Protein AF-A0A6S7IND4-F1 (afdb_monomer_lite)

Organism: Paramuricea clavata (NCBI:txid317549)

pLDDT: mean 90.08, std 10.98, range [49.56, 98.38]

Radius of gyration: 23.94 Å; chains: 1; bounding box: 44×48×57 Å

Secondary structure (DSSP, 8-state):
--TTT--HHHHHHHHHHHHHHHHHHHHHHHH-TT-------PPPP--------HHHHHHHHHHHHHHHHHHHT---------S--HHHHHHTT--HHHHHHHHHHHHHHHHHSSPPP-EEEEE-TTSTT--EEEEE----

Foldseek 3Di:
DDVVPAHPVVVVVVVVVVVVVVVVVVVVCVVDVDPPPPPDPDDDDDDDDDDDDPVNVVVVVVVVVVCVVVVVPDDDDDDDDDPDAPVVCVVVVHDRVVVVVVVVQVVCCVVPVDGDWDWDWDFPVVDDVTHTDTDTDDDD

InterPro domains:
  IPR000542 Acyltransferase ChoActase/COT/CPT [PTHR22589] (2-136)
  IPR023213 Chloramphenicol acetyltransferase-like domain superfamily [G3DSA:3.30.559.10] (33-137)
  IPR039551 Choline/Carnitine o-acyltransferase, domain 1 and 2 [PF00755] (14-135)

Structure (mmCIF, N/CA/C/O backbone):
data_AF-A0A6S7IND4-F1
#
_entry.id   AF-A0A6S7IND4-F1
#
loop_
_atom_site.group_PDB
_atom_site.id
_atom_site.type_symbol
_atom_site.label_atom_id
_atom_site.label_alt_id
_atom_site.label_comp_id
_atom_site.label_asym_id
_atom_site.label_entity_id
_atom_site.label_seq_id
_atom_site.pdbx_PDB_ins_code
_atom_site.Cartn_x
_atom_site.Cartn_y
_atom_site.Cartn_z
_atom_site.occupancy
_atom_site.B_iso_or_equiv
_atom_site.auth_seq_id
_atom_site.auth_comp_id
_atom_site.auth_asym_id
_atom_site.auth_atom_id
_atom_site.pdbx_PDB_model_num
ATOM 1 N N . MET A 1 1 ? 4.964 1.309 -8.132 1.00 68.31 1 MET A N 1
ATOM 2 C CA . MET A 1 1 ? 5.615 2.025 -7.012 1.00 68.31 1 MET A CA 1
ATOM 3 C C . MET A 1 1 ? 6.770 1.175 -6.524 1.00 68.31 1 MET A C 1
ATOM 5 O O . MET A 1 1 ? 6.574 -0.022 -6.374 1.00 68.31 1 MET A O 1
ATOM 9 N N . GLN A 1 2 ? 7.930 1.770 -6.256 1.00 78.81 2 GLN A N 1
ATOM 10 C CA . GLN A 1 2 ? 8.998 1.102 -5.511 1.00 78.81 2 GLN A CA 1
ATOM 11 C C . GLN A 1 2 ? 8.949 1.579 -4.053 1.00 78.81 2 GLN A C 1
ATOM 13 O O . GLN A 1 2 ? 9.169 2.757 -3.790 1.00 78.81 2 GLN A O 1
ATOM 18 N N . HIS A 1 3 ? 8.653 0.677 -3.112 1.00 85.50 3 HIS A N 1
ATOM 19 C CA . HIS A 1 3 ? 8.510 0.994 -1.678 1.00 85.50 3 HIS A CA 1
ATOM 20 C C . HIS A 1 3 ? 9.838 1.438 -1.017 1.00 85.50 3 HIS A C 1
ATOM 22 O O . HIS A 1 3 ? 9.870 1.948 0.104 1.00 85.50 3 HIS A O 1
ATOM 28 N N . LEU A 1 4 ? 10.968 1.259 -1.711 1.00 85.81 4 LEU A N 1
ATOM 29 C CA . LEU A 1 4 ? 12.290 1.623 -1.205 1.00 85.81 4 LEU A CA 1
ATOM 30 C C . LEU A 1 4 ? 12.406 3.128 -0.922 1.00 85.81 4 LEU A C 1
ATOM 32 O O . LEU A 1 4 ? 12.949 3.506 0.113 1.00 85.81 4 LEU A O 1
ATOM 36 N N . ALA A 1 5 ? 11.872 3.961 -1.820 1.00 88.69 5 ALA A N 1
ATOM 37 C CA . ALA A 1 5 ? 12.111 5.401 -1.818 1.00 88.69 5 ALA A CA 1
ATOM 38 C C . ALA A 1 5 ? 11.230 6.181 -0.827 1.00 88.69 5 ALA A C 1
ATOM 40 O O . ALA A 1 5 ? 11.673 7.185 -0.278 1.00 88.69 5 ALA A O 1
ATOM 41 N N . PHE A 1 6 ? 9.983 5.757 -0.612 1.00 91.31 6 PHE A N 1
ATOM 42 C CA . PHE A 1 6 ? 9.031 6.438 0.268 1.00 91.31 6 PHE A CA 1
ATOM 43 C C . PHE A 1 6 ? 7.861 5.524 0.640 1.00 91.31 6 PHE A C 1
ATOM 45 O O . PHE A 1 6 ? 7.532 4.589 -0.091 1.00 91.31 6 PHE A O 1
ATOM 52 N N . ASP A 1 7 ? 7.201 5.842 1.753 1.00 92.81 7 ASP A N 1
ATOM 53 C CA . ASP A 1 7 ? 6.065 5.074 2.262 1.00 92.81 7 ASP A CA 1
ATOM 54 C C . ASP A 1 7 ? 4.737 5.522 1.617 1.00 92.81 7 ASP A C 1
ATOM 56 O O . ASP A 1 7 ? 4.627 6.605 1.023 1.00 92.81 7 ASP A O 1
ATOM 60 N N . ALA A 1 8 ? 3.696 4.694 1.751 1.00 92.06 8 ALA A N 1
ATOM 61 C CA . ALA A 1 8 ? 2.422 4.827 1.032 1.00 92.06 8 ALA A CA 1
ATOM 62 C C . ALA A 1 8 ? 1.753 6.210 1.148 1.00 92.06 8 ALA A C 1
ATOM 64 O O . ALA A 1 8 ? 1.105 6.673 0.209 1.00 92.06 8 ALA A O 1
ATOM 65 N N . ILE A 1 9 ? 1.946 6.914 2.265 1.00 93.50 9 ILE A N 1
ATOM 66 C CA . ILE A 1 9 ? 1.361 8.239 2.502 1.00 93.50 9 ILE A CA 1
ATOM 67 C C . ILE A 1 9 ? 1.782 9.284 1.454 1.00 93.50 9 ILE A C 1
ATOM 69 O O . ILE A 1 9 ? 0.972 10.132 1.072 1.00 93.50 9 ILE A O 1
ATOM 73 N N . ILE A 1 10 ? 3.017 9.213 0.942 1.00 93.31 10 ILE A N 1
ATOM 74 C CA . ILE A 1 10 ? 3.497 10.120 -0.109 1.00 93.31 10 ILE A CA 1
ATOM 75 C C . ILE A 1 10 ? 2.783 9.820 -1.425 1.00 93.31 10 ILE A C 1
ATOM 77 O O . ILE A 1 10 ? 2.302 10.737 -2.085 1.00 93.31 10 ILE A O 1
ATOM 81 N N . GLN A 1 11 ? 2.630 8.543 -1.779 1.00 92.88 11 GLN A N 1
ATOM 82 C CA . GLN A 1 11 ? 1.898 8.153 -2.984 1.00 92.88 11 GLN A CA 1
ATOM 83 C C . GLN A 1 11 ? 0.441 8.572 -2.924 1.00 92.88 11 GLN A C 1
ATOM 85 O O . GLN A 1 11 ? -0.057 9.155 -3.882 1.00 92.88 11 GLN A O 1
ATOM 90 N N . ILE A 1 12 ? -0.224 8.293 -1.804 1.00 94.38 12 ILE A N 1
ATOM 91 C CA . ILE A 1 12 ? -1.621 8.653 -1.592 1.00 94.38 12 ILE A CA 1
ATOM 92 C C . ILE A 1 12 ? -1.782 10.163 -1.784 1.00 94.38 12 ILE A C 1
ATOM 94 O O . ILE A 1 12 ? -2.597 10.592 -2.596 1.00 94.38 12 ILE A O 1
ATOM 98 N N . THR A 1 13 ? -0.943 10.969 -1.130 1.00 94.81 13 THR A N 1
ATOM 99 C CA . THR A 1 13 ? -0.990 12.435 -1.244 1.00 94.81 13 THR A CA 1
ATOM 100 C C . THR A 1 13 ? -0.786 12.907 -2.687 1.00 94.81 13 THR A C 1
ATOM 102 O O . THR A 1 13 ? -1.555 13.734 -3.179 1.00 94.81 13 THR A O 1
ATOM 105 N N . THR A 1 14 ? 0.204 12.356 -3.395 1.00 95.19 14 THR A N 1
ATOM 106 C CA . THR A 1 14 ? 0.480 12.695 -4.800 1.00 95.19 14 THR A CA 1
ATOM 107 C C . THR A 1 14 ? -0.690 12.335 -5.713 1.00 95.19 14 THR A C 1
ATOM 109 O O . THR A 1 14 ? -1.098 13.151 -6.539 1.00 95.19 14 THR A O 1
ATOM 112 N N . VAL A 1 15 ? -1.270 11.146 -5.543 1.00 96.12 15 VAL A N 1
ATOM 113 C CA . VAL A 1 15 ? -2.422 10.688 -6.330 1.00 96.12 15 VAL A CA 1
ATOM 114 C C . VAL A 1 15 ? -3.647 11.557 -6.052 1.00 96.12 15 VAL A C 1
ATOM 116 O O . VAL A 1 15 ? -4.295 12.002 -6.995 1.00 96.12 15 VAL A O 1
ATOM 119 N N . PHE A 1 16 ? -3.939 11.875 -4.788 1.00 96.56 16 PHE A N 1
ATOM 120 C CA . PHE A 1 16 ? -5.048 12.768 -4.438 1.00 96.56 16 PHE A CA 1
ATOM 121 C C . PHE A 1 16 ? -4.881 14.160 -5.047 1.00 96.56 16 PHE A C 1
ATOM 123 O O . PHE A 1 16 ? -5.842 14.703 -5.594 1.00 96.56 16 PHE A O 1
ATOM 130 N N . LYS A 1 17 ? -3.665 14.718 -5.016 1.00 96.00 17 LYS A N 1
ATOM 131 C CA . LYS A 1 17 ? -3.367 16.008 -5.648 1.00 96.00 17 LYS A CA 1
ATOM 132 C C . LYS A 1 17 ? -3.543 15.950 -7.167 1.00 96.00 17 LYS A C 1
ATOM 134 O O . LYS A 1 17 ? -4.177 16.833 -7.734 1.00 96.00 17 LYS A O 1
ATOM 139 N N . ALA A 1 18 ? -3.045 14.900 -7.820 1.00 96.50 18 ALA A N 1
ATOM 140 C CA . ALA A 1 18 ? -3.217 14.709 -9.258 1.00 96.50 18 ALA A CA 1
ATOM 141 C C . ALA A 1 18 ? -4.701 14.595 -9.645 1.00 96.50 18 ALA A C 1
ATOM 143 O O . ALA A 1 18 ? -5.149 15.276 -10.564 1.00 96.50 18 ALA A O 1
ATOM 144 N N . ILE A 1 19 ? -5.485 13.803 -8.906 1.00 96.31 19 ILE A N 1
ATOM 145 C CA . ILE A 1 19 ? -6.933 13.672 -9.123 1.00 96.31 19 ILE A CA 1
ATOM 146 C C . ILE A 1 19 ? -7.641 15.015 -8.910 1.00 96.31 19 ILE A C 1
ATOM 148 O O . ILE A 1 19 ? -8.521 15.365 -9.694 1.00 96.31 19 ILE A O 1
ATOM 152 N N . GLY A 1 20 ? -7.264 15.775 -7.878 1.00 95.19 20 GLY A N 1
ATOM 153 C CA . GLY A 1 20 ? -7.789 17.119 -7.630 1.00 95.19 20 GLY A CA 1
ATOM 154 C C . GLY A 1 20 ? -7.547 18.058 -8.811 1.00 95.19 20 GLY A C 1
ATOM 155 O O . GLY A 1 20 ? -8.497 18.638 -9.331 1.00 95.19 20 GLY A O 1
ATOM 156 N N . ASN A 1 21 ? -6.307 18.114 -9.302 1.00 93.75 21 ASN A N 1
ATOM 157 C CA . ASN A 1 21 ? -5.934 18.928 -10.460 1.00 93.75 21 ASN A CA 1
ATOM 158 C C . ASN A 1 21 ? -6.708 18.525 -11.722 1.00 93.75 21 ASN A C 1
ATOM 160 O O . ASN A 1 21 ? -7.156 19.385 -12.476 1.00 93.75 21 ASN A O 1
ATOM 164 N N . VAL A 1 22 ? -6.886 17.220 -11.950 1.00 93.50 22 VAL A N 1
ATOM 165 C CA . VAL A 1 22 ? -7.666 16.703 -13.082 1.00 93.50 22 VAL A CA 1
ATOM 166 C C . VAL A 1 22 ? -9.126 17.141 -12.965 1.00 93.50 22 VAL A C 1
ATOM 168 O O . VAL A 1 22 ? -9.678 17.669 -13.925 1.00 93.50 22 VAL A O 1
ATOM 171 N N . LYS A 1 23 ? -9.750 16.986 -11.791 1.00 92.31 23 LYS A N 1
ATOM 172 C CA . LYS A 1 23 ? -11.137 17.422 -11.562 1.00 92.31 23 LYS A CA 1
ATOM 173 C C . LYS A 1 23 ? -11.314 18.921 -11.785 1.00 92.31 23 LYS A C 1
ATOM 175 O O . LYS A 1 23 ? -12.269 19.325 -12.440 1.00 92.31 23 LYS A O 1
ATOM 180 N N . GLU A 1 24 ? -10.394 19.730 -11.274 1.00 90.62 24 GLU A N 1
ATOM 181 C CA . GLU A 1 24 ? -10.423 21.182 -11.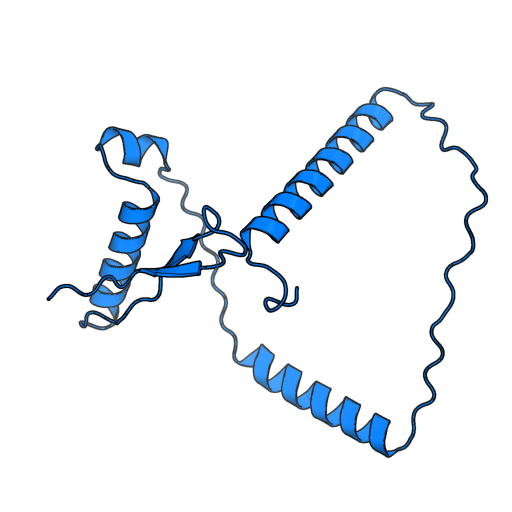442 1.00 90.62 24 GLU A CA 1
ATOM 182 C C . GLU A 1 24 ? -10.263 21.580 -12.917 1.00 90.62 24 GLU A C 1
ATOM 184 O O . GLU A 1 24 ? -11.039 22.385 -13.431 1.00 90.62 24 GLU A O 1
ATOM 189 N N . TYR A 1 25 ? -9.307 20.965 -13.622 1.00 86.69 25 TYR A N 1
ATOM 190 C CA . TYR A 1 25 ? -9.096 21.177 -15.052 1.00 86.69 25 TYR A CA 1
ATOM 191 C C . TYR A 1 25 ? -10.356 20.868 -15.867 1.00 86.69 25 TYR A C 1
ATOM 193 O O . TYR A 1 25 ? -10.781 21.690 -16.680 1.00 86.69 25 TYR A O 1
ATOM 201 N N . TRP A 1 26 ? -10.976 19.708 -15.630 1.00 85.12 26 TRP A N 1
ATOM 202 C CA . TRP A 1 26 ? -12.198 19.319 -16.332 1.00 85.12 26 TRP A CA 1
ATOM 203 C C . TRP A 1 26 ? -13.379 20.218 -15.968 1.00 85.12 26 TRP A C 1
ATOM 205 O O . TRP A 1 26 ? -14.114 20.615 -16.863 1.00 85.12 26 TRP A O 1
ATOM 215 N N . SER A 1 27 ? -13.522 20.628 -14.705 1.00 85.81 27 SER A N 1
ATOM 216 C CA . SER A 1 27 ? -14.564 21.582 -14.300 1.00 85.81 27 SER A CA 1
ATOM 217 C C . SER A 1 27 ? -14.429 22.924 -15.025 1.00 85.81 27 SER A C 1
ATOM 219 O O . SER A 1 27 ? -15.426 23.468 -15.495 1.00 85.81 27 SER A O 1
ATOM 221 N N . ARG A 1 28 ? -13.201 23.448 -15.154 1.00 82.31 28 ARG A N 1
ATOM 222 C CA . ARG A 1 28 ? -12.926 24.700 -15.879 1.00 82.31 28 ARG A CA 1
ATOM 223 C C . ARG A 1 28 ? -13.181 24.571 -17.378 1.00 82.31 28 ARG A C 1
ATOM 225 O O . ARG A 1 28 ? -13.706 25.494 -17.989 1.00 82.31 28 ARG A O 1
ATOM 232 N N . ARG A 1 29 ? -12.844 23.421 -17.963 1.00 75.50 29 ARG A N 1
ATOM 233 C CA . ARG A 1 29 ? -13.060 23.146 -19.388 1.00 75.50 29 ARG A CA 1
ATOM 234 C C . ARG A 1 29 ? -14.541 22.997 -19.747 1.00 75.50 29 ARG A C 1
ATOM 236 O O . ARG A 1 29 ? -14.933 23.409 -20.825 1.00 75.50 29 ARG A O 1
ATOM 243 N N . THR A 1 30 ? -15.367 22.442 -18.862 1.00 72.25 30 THR A N 1
ATOM 244 C CA . THR A 1 30 ? -16.816 22.321 -19.105 1.00 72.25 30 THR A CA 1
ATOM 245 C C . THR A 1 30 ? -17.545 23.666 -18.985 1.00 72.25 30 THR A C 1
ATOM 247 O O . THR A 1 30 ? -18.585 23.848 -19.602 1.00 72.25 30 THR A O 1
ATOM 250 N N . GLN A 1 31 ? -17.009 24.619 -18.211 1.00 65.38 31 GLN A N 1
ATOM 251 C CA . GLN A 1 31 ? -17.589 25.962 -18.033 1.00 65.38 31 GLN A CA 1
ATOM 252 C C . GLN A 1 31 ? -17.085 26.999 -19.050 1.00 65.38 31 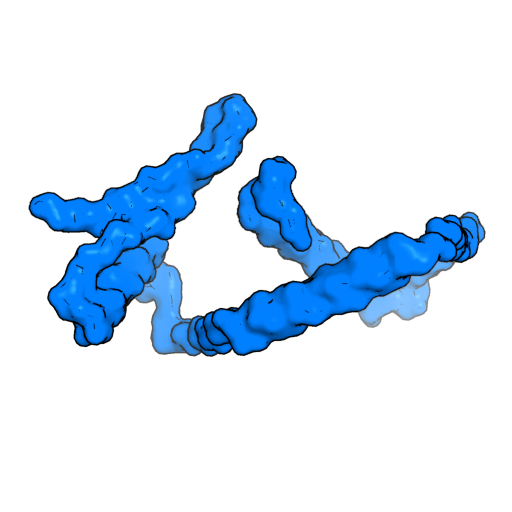GLN A C 1
ATOM 254 O O . GLN A 1 31 ? -17.669 28.071 -19.174 1.00 65.38 31 GLN A O 1
ATOM 259 N N . SER A 1 32 ? -16.003 26.700 -19.770 1.00 57.28 32 SER A N 1
ATOM 260 C CA . SER A 1 32 ? -15.417 27.566 -20.789 1.00 57.28 32 SER A CA 1
ATOM 261 C C . SER A 1 32 ? -15.156 26.738 -22.044 1.00 57.28 32 SER A C 1
ATOM 263 O O . SER A 1 32 ? -14.189 25.977 -22.092 1.00 57.28 32 SER A O 1
ATOM 265 N N . GLU A 1 33 ? -16.002 26.907 -23.068 1.00 57.22 33 GLU A N 1
ATOM 266 C CA . GLU A 1 33 ? -15.816 26.288 -24.395 1.00 57.22 33 GLU A CA 1
ATOM 267 C C . GLU A 1 33 ? -14.468 26.674 -25.044 1.00 57.22 33 GLU A C 1
ATOM 269 O O . GLU A 1 33 ? -13.976 25.960 -25.913 1.00 57.22 33 GLU A O 1
ATOM 274 N N . ASP A 1 34 ? -13.812 27.727 -24.541 1.00 54.94 34 ASP A N 1
ATOM 275 C CA . ASP A 1 34 ? -12.587 28.319 -25.078 1.00 54.94 34 ASP A CA 1
ATOM 276 C C . ASP A 1 34 ? -11.414 28.331 -24.081 1.00 54.94 34 ASP A C 1
ATOM 278 O O . ASP A 1 34 ? -10.657 29.304 -23.975 1.00 54.94 34 ASP A O 1
ATOM 282 N N . MET A 1 35 ? -11.172 27.231 -23.360 1.00 56.03 35 MET A N 1
ATOM 283 C CA . MET A 1 35 ? -9.860 27.070 -22.725 1.00 56.03 35 MET A CA 1
ATOM 284 C C . MET A 1 35 ? -8.806 26.836 -23.818 1.00 56.03 35 MET A C 1
ATOM 286 O O . MET A 1 35 ? -8.534 25.699 -24.207 1.00 56.03 35 MET A O 1
ATOM 290 N N . LYS A 1 36 ? -8.228 27.936 -24.330 1.00 59.41 36 LYS A N 1
ATOM 291 C CA . LYS A 1 36 ? -7.135 27.952 -25.311 1.00 59.41 36 LYS A CA 1
ATOM 292 C C . LYS A 1 36 ? -5.993 27.079 -24.800 1.00 59.41 36 LYS A C 1
ATOM 294 O O . LYS A 1 36 ? -5.169 27.516 -23.999 1.00 59.41 36 LYS A O 1
ATOM 299 N N . VAL A 1 37 ? -5.933 25.837 -25.277 1.00 64.50 37 VAL A N 1
ATOM 300 C CA . VAL A 1 37 ? -4.731 25.015 -25.168 1.00 64.50 37 VAL A CA 1
ATOM 301 C C . VAL A 1 37 ? -3.665 25.791 -25.923 1.00 64.50 37 VAL A C 1
ATOM 303 O O . VAL A 1 37 ? -3.766 25.960 -27.141 1.00 64.50 37 VAL A O 1
ATOM 306 N N . SER A 1 38 ? -2.690 26.341 -25.202 1.00 63.22 38 SER A N 1
ATOM 307 C CA . SER A 1 38 ? -1.542 26.963 -25.842 1.00 63.22 38 SER A CA 1
ATOM 308 C C . SER A 1 38 ? -0.958 25.922 -26.795 1.00 63.22 38 SER A C 1
ATOM 310 O O . SER A 1 38 ? -0.600 24.819 -26.380 1.00 63.22 38 SER A O 1
ATOM 312 N N . LYS A 1 39 ? -0.932 26.234 -28.097 1.00 65.25 39 LYS A N 1
ATOM 313 C CA . LYS A 1 39 ? -0.271 25.410 -29.118 1.00 65.25 39 LYS A CA 1
ATOM 314 C C . LYS A 1 39 ? 1.240 25.515 -28.907 1.00 65.25 39 LYS A C 1
ATOM 316 O O . LYS A 1 39 ? 1.954 26.118 -29.699 1.00 65.25 39 LYS A O 1
ATOM 321 N N . VAL A 1 40 ? 1.721 24.996 -27.785 1.00 76.31 40 VAL A N 1
ATOM 322 C CA . VAL A 1 40 ? 3.142 24.820 -27.532 1.00 76.31 40 VAL A CA 1
ATOM 323 C C . VAL A 1 40 ? 3.566 23.649 -28.403 1.00 76.31 40 VAL A C 1
ATOM 325 O O . VAL A 1 40 ? 2.994 22.563 -28.311 1.00 76.31 40 VAL A O 1
ATOM 328 N N . SER A 1 41 ? 4.529 23.880 -29.292 1.00 81.12 41 SER A N 1
ATOM 329 C CA . SER A 1 41 ? 5.153 22.810 -30.065 1.00 81.12 41 SER A CA 1
ATOM 330 C C . SER A 1 41 ? 5.934 21.918 -29.103 1.00 81.12 41 SER A C 1
ATOM 332 O O . SER A 1 41 ? 7.063 22.234 -28.735 1.00 81.12 41 SER A O 1
ATOM 334 N N . VAL A 1 42 ? 5.318 20.828 -28.651 1.00 85.88 42 VAL A N 1
ATOM 335 C CA . VAL A 1 42 ? 5.978 19.833 -27.802 1.00 85.88 42 VAL A CA 1
ATOM 336 C C . VAL A 1 42 ? 6.735 18.856 -28.698 1.00 85.88 42 VAL A C 1
ATOM 338 O O . VAL A 1 42 ? 6.229 18.443 -29.744 1.00 85.88 42 VAL A O 1
ATOM 341 N N . ALA A 1 43 ? 7.954 18.491 -28.299 1.00 90.31 43 ALA A N 1
ATOM 342 C CA . ALA A 1 43 ? 8.709 17.448 -28.981 1.00 90.31 43 ALA A CA 1
ATOM 343 C C . ALA A 1 43 ? 7.907 16.137 -29.003 1.00 90.31 43 ALA A C 1
ATOM 345 O O . ALA A 1 43 ? 7.228 15.788 -28.034 1.00 90.31 43 ALA A O 1
ATOM 346 N N . LYS A 1 44 ? 7.981 15.407 -30.118 1.00 92.69 44 LYS A N 1
ATOM 347 C CA . LYS A 1 44 ? 7.344 14.092 -30.223 1.00 92.69 44 LYS A CA 1
ATOM 348 C C . LYS A 1 44 ? 8.033 13.107 -29.261 1.00 92.69 44 LYS A C 1
ATOM 350 O O . LYS A 1 44 ? 9.249 13.210 -29.093 1.00 92.69 44 LYS A O 1
ATOM 355 N N . PRO A 1 45 ? 7.293 12.163 -28.645 1.00 95.31 45 PRO A N 1
ATOM 356 C CA . PRO A 1 45 ? 7.898 11.089 -27.861 1.00 95.31 45 PRO A CA 1
ATOM 357 C C . PRO A 1 45 ? 8.959 10.339 -28.673 1.00 95.31 45 PRO A C 1
ATOM 359 O O . PRO A 1 45 ? 8.761 10.088 -29.862 1.00 95.31 45 PRO A O 1
ATOM 362 N N . VAL A 1 46 ? 10.072 9.994 -28.025 1.00 96.06 46 VAL A N 1
ATOM 363 C CA . VAL A 1 46 ? 11.188 9.256 -28.630 1.00 96.06 46 VAL A CA 1
ATOM 364 C C . VAL A 1 46 ? 11.136 7.814 -28.144 1.00 96.06 46 VAL A C 1
ATOM 366 O O . VAL A 1 46 ? 11.016 7.567 -26.943 1.00 96.06 46 VAL A O 1
ATOM 369 N N . GLU A 1 47 ? 11.206 6.869 -29.075 1.00 96.25 47 GLU A N 1
ATOM 370 C CA . GLU A 1 47 ? 11.266 5.443 -28.765 1.00 96.25 47 GLU A CA 1
ATOM 371 C C . GLU A 1 47 ? 12.613 5.076 -28.125 1.00 96.25 47 GLU A C 1
ATOM 373 O O . GLU A 1 47 ? 13.666 5.570 -28.530 1.00 96.25 47 GLU A O 1
ATOM 378 N N . LEU A 1 48 ? 12.577 4.210 -27.110 1.00 96.94 48 LEU A N 1
ATOM 379 C CA . LEU A 1 48 ? 13.779 3.662 -26.488 1.00 96.94 48 LEU A CA 1
ATOM 380 C C . LEU A 1 48 ? 14.181 2.376 -27.223 1.00 96.94 48 LEU A C 1
ATOM 382 O O . LEU A 1 48 ? 13.571 1.330 -27.008 1.00 96.94 48 LEU A O 1
ATOM 386 N N . ASP A 1 49 ? 15.201 2.465 -28.079 1.00 96.19 49 ASP A N 1
ATOM 387 C CA . ASP A 1 49 ? 15.727 1.332 -28.853 1.00 96.19 49 ASP A CA 1
ATOM 388 C C . ASP A 1 49 ? 16.677 0.468 -28.003 1.00 96.19 49 ASP A C 1
ATOM 390 O O . ASP A 1 49 ? 17.852 0.794 -27.797 1.00 96.19 49 ASP A O 1
ATOM 394 N N . PHE A 1 50 ? 16.153 -0.638 -27.471 1.00 96.75 50 PHE A N 1
ATOM 395 C CA . PHE A 1 50 ? 16.934 -1.623 -26.727 1.00 96.75 50 PHE A CA 1
ATOM 396 C C . PHE A 1 50 ? 17.456 -2.714 -27.663 1.00 96.75 50 PHE A C 1
ATOM 398 O O . PHE A 1 50 ? 16.687 -3.492 -28.225 1.00 96.75 50 PHE A O 1
ATOM 405 N N . ARG A 1 51 ? 18.781 -2.854 -27.753 1.00 96.25 51 ARG A N 1
ATOM 406 C CA . ARG A 1 51 ? 19.414 -3.964 -28.477 1.00 96.25 51 ARG A CA 1
ATOM 407 C C . ARG A 1 51 ? 19.472 -5.204 -27.595 1.00 96.25 51 ARG A C 1
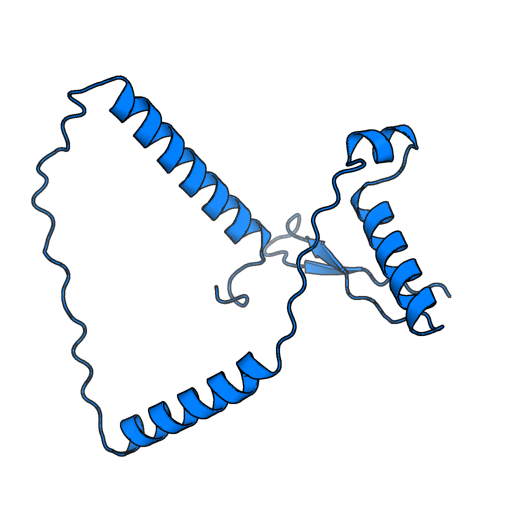ATOM 409 O O . ARG A 1 51 ? 20.154 -5.198 -26.572 1.00 96.25 51 ARG A O 1
ATOM 416 N N . LEU A 1 52 ? 18.762 -6.255 -27.993 1.00 96.75 52 LEU A N 1
ATOM 417 C CA . LEU A 1 52 ? 18.659 -7.499 -27.232 1.00 96.75 52 LEU A CA 1
ATOM 418 C C . LEU A 1 52 ? 19.516 -8.603 -27.857 1.00 96.75 52 LEU A C 1
ATOM 420 O O . LEU A 1 52 ? 19.574 -8.745 -29.075 1.00 96.75 52 LEU A O 1
ATOM 424 N N . ASP A 1 53 ? 20.160 -9.396 -27.004 1.00 97.38 53 ASP A N 1
ATOM 425 C CA . ASP A 1 53 ? 20.858 -10.626 -27.374 1.00 97.38 53 ASP A CA 1
ATOM 426 C C . ASP A 1 53 ? 20.053 -11.869 -26.943 1.00 97.38 53 ASP A C 1
ATOM 428 O O . ASP A 1 53 ? 19.067 -11.792 -26.198 1.00 97.38 53 ASP A O 1
ATOM 432 N N . ASP A 1 54 ? 20.495 -13.057 -27.361 1.00 97.69 54 ASP A N 1
ATOM 433 C CA . ASP A 1 54 ? 19.843 -14.325 -26.999 1.00 97.69 54 ASP A CA 1
ATOM 434 C C . ASP A 1 54 ? 19.785 -14.558 -25.480 1.00 97.69 54 ASP A C 1
ATOM 436 O O . ASP A 1 54 ? 18.915 -15.272 -24.964 1.00 97.69 54 ASP A O 1
ATOM 440 N N . ARG A 1 55 ? 20.728 -13.989 -24.719 1.00 97.69 55 ARG A N 1
ATOM 441 C CA . ARG A 1 55 ? 20.719 -14.054 -23.252 1.00 97.69 55 ARG A CA 1
ATOM 442 C C . ARG A 1 55 ? 19.600 -13.192 -22.670 1.00 97.69 55 ARG A C 1
ATOM 444 O O . ARG A 1 55 ? 18.907 -13.641 -21.753 1.00 97.69 55 ARG A O 1
ATOM 451 N N . SER A 1 56 ? 19.399 -11.994 -23.204 1.00 97.38 56 SER A N 1
ATOM 452 C CA . SER A 1 56 ? 18.331 -11.076 -22.816 1.00 97.38 56 SER A CA 1
ATOM 453 C C . SER A 1 56 ? 16.969 -11.677 -23.142 1.00 97.38 56 SER A C 1
ATOM 455 O O . SER A 1 56 ? 16.109 -11.725 -22.264 1.00 97.38 56 SER A O 1
ATOM 457 N N . HIS A 1 57 ? 16.796 -12.265 -24.330 1.00 97.69 57 HIS A N 1
ATOM 458 C CA . HIS A 1 57 ? 15.555 -12.959 -24.691 1.00 97.69 57 HIS A CA 1
ATOM 459 C C . HIS A 1 57 ? 15.221 -14.113 -23.733 1.00 97.69 57 HIS A C 1
ATOM 461 O O . HIS A 1 57 ? 14.083 -14.235 -23.271 1.00 97.69 57 HIS A O 1
ATOM 467 N N . ARG A 1 58 ? 16.215 -14.933 -23.363 1.00 98.25 58 ARG A N 1
ATOM 468 C CA . ARG A 1 58 ? 16.033 -16.008 -22.371 1.00 98.25 58 ARG A CA 1
ATOM 469 C C . ARG A 1 58 ? 15.709 -15.474 -20.975 1.00 98.25 58 ARG A C 1
ATOM 471 O O . ARG A 1 58 ? 14.843 -16.032 -20.299 1.00 98.25 58 ARG A O 1
ATOM 478 N N . SER A 1 59 ? 16.366 -14.393 -20.557 1.00 98.12 59 SER A N 1
ATOM 479 C CA . SER A 1 59 ? 16.105 -13.735 -19.270 1.00 98.12 59 SER A CA 1
ATOM 480 C C . SER A 1 59 ? 14.686 -13.172 -19.203 1.00 98.12 59 SER A C 1
ATOM 482 O O . SER A 1 59 ? 13.997 -13.409 -18.216 1.00 98.12 59 SER A O 1
ATOM 484 N N . ILE A 1 60 ? 14.218 -12.514 -20.271 1.00 98.31 60 ILE A N 1
ATOM 485 C CA . ILE A 1 60 ? 12.848 -11.992 -20.377 1.00 98.31 60 ILE A CA 1
ATOM 486 C C . ILE A 1 60 ? 11.844 -13.135 -20.240 1.00 98.31 60 ILE A C 1
ATOM 488 O O . ILE A 1 60 ? 10.987 -13.084 -19.364 1.00 98.31 60 ILE A O 1
ATOM 492 N N . LYS A 1 61 ? 12.002 -14.212 -21.023 1.00 98.25 61 LYS A N 1
ATOM 493 C CA . LYS A 1 61 ? 11.117 -15.385 -20.943 1.00 98.25 61 LYS A CA 1
ATOM 494 C C . LYS A 1 61 ? 11.069 -15.971 -19.528 1.00 98.25 61 LYS A C 1
ATOM 496 O O . LYS A 1 61 ? 9.999 -16.311 -19.032 1.00 98.25 61 LYS A O 1
ATOM 501 N N . THR A 1 62 ? 12.222 -16.069 -18.871 1.00 98.38 62 THR A N 1
ATOM 502 C CA . THR A 1 62 ? 12.321 -16.592 -17.501 1.00 98.38 62 THR A CA 1
ATOM 503 C C . THR A 1 62 ? 11.620 -15.677 -16.496 1.00 98.38 62 THR A C 1
ATOM 505 O O . THR A 1 62 ? 10.836 -16.161 -15.681 1.00 98.38 62 THR A O 1
ATOM 508 N N . ALA A 1 63 ? 11.848 -14.364 -16.575 1.00 98.38 63 ALA A N 1
ATOM 509 C CA . ALA A 1 63 ? 11.213 -13.380 -15.703 1.00 98.38 63 ALA A CA 1
ATOM 510 C C . ALA A 1 63 ? 9.687 -13.349 -15.885 1.00 98.38 63 ALA A C 1
ATOM 512 O O . ALA A 1 63 ? 8.959 -13.282 -14.897 1.00 98.38 63 ALA A O 1
ATOM 513 N N . THR A 1 64 ? 9.194 -13.468 -17.123 1.00 98.31 64 THR A N 1
ATOM 514 C CA . THR A 1 64 ? 7.756 -13.562 -17.415 1.00 98.31 64 THR A CA 1
ATOM 515 C C . THR A 1 64 ? 7.135 -14.784 -16.744 1.00 98.31 64 THR A C 1
ATOM 517 O O . THR A 1 64 ? 6.169 -14.638 -16.000 1.00 98.31 64 THR A O 1
ATOM 520 N N . LEU A 1 65 ? 7.733 -15.970 -16.909 1.00 98.12 65 LEU A N 1
ATOM 521 C CA . LEU A 1 65 ? 7.232 -17.198 -16.278 1.00 98.12 65 LEU A CA 1
ATOM 522 C C . LEU A 1 65 ? 7.243 -17.109 -14.744 1.00 98.12 65 LEU A C 1
ATOM 524 O O . LEU A 1 65 ? 6.314 -17.566 -14.077 1.00 98.12 65 LEU A O 1
ATOM 528 N N . GLN A 1 66 ? 8.284 -16.505 -14.164 1.00 98.19 66 GLN A N 1
ATOM 529 C CA . GLN A 1 66 ? 8.359 -16.268 -12.720 1.00 98.19 66 GLN A CA 1
ATOM 530 C C . GLN A 1 66 ? 7.261 -15.311 -12.244 1.00 98.19 66 GLN A C 1
ATOM 532 O O . GLN A 1 66 ? 6.620 -15.573 -11.224 1.00 98.19 66 GLN A O 1
ATOM 537 N N . PHE A 1 67 ? 7.020 -14.230 -12.985 1.00 97.88 67 PHE A N 1
ATOM 538 C CA . PHE A 1 67 ? 5.977 -13.261 -12.674 1.00 97.88 67 PHE A CA 1
ATOM 539 C C . PHE A 1 67 ? 4.577 -13.878 -12.756 1.00 97.88 67 PHE A C 1
ATOM 541 O O . PHE A 1 67 ? 3.769 -13.683 -11.850 1.00 97.88 67 PHE A O 1
ATOM 548 N N . GLU A 1 68 ? 4.289 -14.667 -13.789 1.00 97.75 68 GLU A N 1
ATOM 549 C CA . GLU A 1 68 ? 3.010 -15.373 -13.943 1.00 97.75 68 GLU A CA 1
ATOM 550 C C . GLU A 1 68 ? 2.777 -16.368 -12.800 1.00 97.75 68 GLU A C 1
ATOM 552 O O . GLU A 1 68 ? 1.707 -16.397 -12.186 1.00 97.75 68 GLU A O 1
ATOM 557 N N . LYS A 1 69 ? 3.811 -17.131 -12.429 1.00 97.50 69 LYS A N 1
ATOM 558 C CA . LYS A 1 69 ? 3.743 -18.049 -11.286 1.00 97.50 69 LYS A CA 1
ATOM 559 C C . LYS A 1 69 ? 3.509 -17.311 -9.964 1.00 97.50 69 LYS A C 1
ATOM 561 O O . LYS A 1 69 ? 2.744 -17.779 -9.129 1.00 97.50 69 LYS A O 1
ATOM 566 N N . MET A 1 70 ? 4.172 -16.177 -9.750 1.00 97.12 70 MET A N 1
ATOM 567 C CA . MET A 1 70 ? 4.022 -15.408 -8.513 1.00 97.12 70 MET A CA 1
ATOM 568 C C . MET A 1 70 ? 2.656 -14.722 -8.438 1.00 97.12 70 MET A C 1
ATOM 570 O O . MET A 1 70 ? 1.993 -14.800 -7.409 1.00 97.12 70 MET A O 1
ATOM 574 N N . SER A 1 71 ? 2.227 -14.075 -9.522 1.00 96.62 71 SER A N 1
ATOM 575 C CA . SER A 1 71 ? 0.957 -13.344 -9.579 1.00 96.62 71 SER A CA 1
ATOM 576 C C . SER A 1 71 ? -0.255 -14.266 -9.453 1.00 96.62 71 SER A C 1
ATOM 578 O O . SER A 1 71 ? -1.206 -13.911 -8.762 1.00 96.62 71 SER A O 1
ATOM 580 N N . SER A 1 72 ? -0.202 -15.472 -10.029 1.00 96.31 72 SER A N 1
ATOM 581 C CA . SER A 1 72 ? -1.272 -16.474 -9.890 1.00 96.31 72 SER A CA 1
ATOM 582 C C . SER A 1 72 ? -1.458 -16.997 -8.460 1.00 96.31 72 SER A C 1
ATOM 584 O O . SER A 1 72 ? -2.532 -17.497 -8.137 1.00 96.31 72 SER A O 1
ATOM 586 N N . ASN A 1 73 ? -0.463 -16.836 -7.581 1.00 96.88 73 ASN A N 1
ATOM 587 C CA . ASN A 1 73 ? -0.542 -17.224 -6.169 1.00 96.88 73 ASN A CA 1
ATOM 588 C C . ASN A 1 73 ? -0.991 -16.075 -5.237 1.00 96.88 73 ASN A C 1
ATOM 590 O O . ASN A 1 73 ? -0.884 -16.183 -4.016 1.00 96.88 73 ASN A O 1
ATOM 594 N N . ILE A 1 74 ? -1.463 -14.949 -5.781 1.00 96.44 74 ILE A N 1
ATOM 595 C CA . ILE A 1 74 ? -1.948 -13.814 -4.986 1.00 96.44 74 ILE A CA 1
ATOM 596 C C . ILE A 1 74 ? -3.480 -13.827 -4.956 1.00 96.44 74 ILE A C 1
ATOM 598 O O . ILE A 1 74 ? -4.140 -13.591 -5.964 1.00 96.44 74 ILE A O 1
ATOM 602 N N . GLY A 1 75 ? -4.057 -14.041 -3.771 1.00 94.88 75 GLY A N 1
ATOM 603 C CA . GLY A 1 75 ? -5.487 -13.854 -3.521 1.00 94.88 75 GLY A CA 1
ATOM 604 C C . GLY A 1 75 ? -5.781 -12.448 -2.995 1.00 94.88 75 GLY A C 1
ATOM 605 O O . GLY A 1 75 ? -5.260 -12.061 -1.952 1.00 94.88 75 GLY A O 1
ATOM 606 N N . ILE A 1 76 ? -6.638 -11.686 -3.681 1.00 94.75 76 ILE A N 1
ATOM 607 C CA . ILE A 1 76 ? -7.070 -10.348 -3.243 1.00 94.75 76 ILE A CA 1
ATOM 608 C C . ILE A 1 76 ? -8.577 -10.356 -3.017 1.00 94.75 76 ILE A C 1
ATOM 610 O O . ILE A 1 76 ? -9.350 -10.664 -3.922 1.00 94.75 76 ILE A O 1
ATOM 614 N N . ARG A 1 77 ? -9.006 -9.947 -1.821 1.00 93.94 77 ARG A N 1
ATOM 615 C CA . ARG A 1 77 ? -10.414 -9.685 -1.517 1.00 93.94 77 ARG A CA 1
ATOM 616 C C . ARG A 1 77 ? -10.556 -8.264 -0.993 1.00 93.94 77 ARG A C 1
ATOM 618 O O . ARG A 1 77 ? -10.055 -7.944 0.078 1.00 93.94 77 ARG A O 1
ATOM 625 N N . SER A 1 78 ? -11.240 -7.415 -1.755 1.00 93.31 78 SER A N 1
ATOM 626 C CA . SER A 1 78 ? -11.613 -6.071 -1.313 1.00 93.31 78 SER A CA 1
ATOM 627 C C . SER A 1 78 ? -13.024 -6.100 -0.741 1.00 93.31 78 SER A C 1
ATOM 629 O O . SER A 1 78 ? -13.924 -6.715 -1.316 1.00 93.31 78 SER A O 1
ATOM 631 N N . PHE A 1 79 ? -13.214 -5.451 0.402 1.00 92.31 79 PHE A N 1
ATOM 632 C CA . PHE A 1 79 ? -14.499 -5.367 1.073 1.00 92.31 79 PHE A CA 1
ATOM 633 C C . PHE A 1 79 ? -14.776 -3.923 1.477 1.00 92.31 79 PHE A C 1
ATOM 635 O O . PHE A 1 79 ? -13.931 -3.265 2.081 1.00 92.31 79 PHE A O 1
ATOM 642 N N . LEU A 1 80 ? -15.972 -3.441 1.142 1.00 93.94 80 LEU A N 1
ATOM 643 C CA . LEU A 1 80 ? -16.435 -2.107 1.496 1.00 93.94 80 LEU A CA 1
ATOM 644 C C . LEU A 1 80 ? -17.530 -2.216 2.556 1.00 93.94 80 LEU A C 1
ATOM 646 O O . LEU A 1 80 ? -18.658 -2.603 2.253 1.00 93.94 80 LEU A O 1
ATOM 650 N N . TRP A 1 81 ? -17.198 -1.829 3.785 1.00 93.50 81 TRP A N 1
ATOM 651 C CA . TRP A 1 81 ? -18.164 -1.710 4.872 1.00 93.50 81 TRP A CA 1
ATOM 652 C C . TRP A 1 81 ? -18.978 -0.422 4.726 1.00 93.50 81 TRP A C 1
ATOM 654 O O . TRP A 1 81 ? -18.402 0.660 4.609 1.00 93.50 81 TRP A O 1
ATOM 664 N N . LYS A 1 82 ? -20.312 -0.533 4.716 1.00 95.44 82 LYS A N 1
ATOM 665 C CA . LYS A 1 82 ? -21.223 0.609 4.507 1.00 95.44 82 LYS A CA 1
ATOM 666 C C . LYS A 1 82 ? -22.128 0.924 5.699 1.00 95.44 82 LYS A C 1
ATOM 668 O O . LYS A 1 82 ? -22.778 1.961 5.675 1.00 95.44 82 LYS A O 1
ATOM 673 N N . GLU A 1 83 ? -22.180 0.065 6.717 1.00 96.00 83 GLU A N 1
ATOM 674 C CA . GLU A 1 83 ? -23.122 0.231 7.835 1.00 96.00 83 GLU A CA 1
ATOM 675 C C . GLU A 1 83 ? -22.766 1.427 8.725 1.00 96.00 83 GLU A C 1
ATOM 677 O O . GLU A 1 83 ? -23.641 2.163 9.171 1.00 96.00 83 GLU A O 1
ATO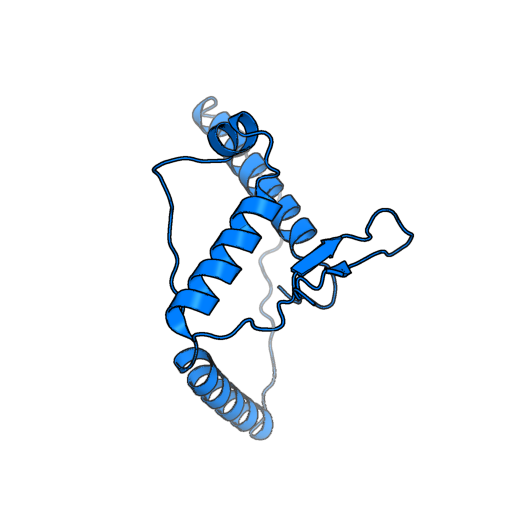M 682 N N . TYR A 1 84 ? -21.473 1.652 8.963 1.00 95.50 84 TYR A N 1
ATOM 683 C CA . TYR A 1 84 ? -20.984 2.782 9.748 1.00 95.50 84 TYR A CA 1
ATOM 684 C C . TYR A 1 84 ? -19.549 3.156 9.367 1.00 95.50 84 TYR A C 1
ATOM 686 O O . TYR A 1 84 ? -18.880 2.473 8.595 1.00 95.50 84 TYR A O 1
ATOM 694 N N . GLY A 1 85 ? -19.051 4.257 9.934 1.00 95.69 85 GLY A N 1
ATOM 695 C CA . GLY A 1 85 ? -17.676 4.708 9.730 1.00 95.69 85 GLY A CA 1
ATOM 696 C C . GLY A 1 85 ? -17.123 5.475 10.927 1.00 95.69 85 GLY A C 1
ATOM 697 O O . GLY A 1 85 ? -17.594 5.337 12.055 1.00 95.69 85 GLY A O 1
ATOM 698 N N . LYS A 1 86 ? -16.132 6.339 10.674 1.00 95.56 86 LYS A N 1
ATOM 699 C CA . LYS A 1 86 ? -15.405 7.075 11.725 1.00 95.56 86 LYS A CA 1
ATOM 700 C C . LYS A 1 86 ? -16.303 7.867 12.685 1.00 95.56 86 LYS A C 1
ATOM 702 O O . LYS A 1 86 ? -15.925 8.042 13.837 1.00 95.56 86 LYS A O 1
ATOM 707 N N . ALA A 1 87 ? -17.448 8.372 12.215 1.00 96.31 87 ALA A N 1
ATOM 708 C CA . ALA A 1 87 ? -18.358 9.180 13.028 1.00 96.31 87 ALA A CA 1
ATOM 709 C C . ALA A 1 87 ? -18.959 8.359 14.179 1.00 96.31 87 ALA A C 1
ATOM 711 O O . ALA A 1 87 ? -18.873 8.780 15.326 1.00 96.31 87 ALA A O 1
ATOM 712 N N . PHE A 1 88 ? -19.456 7.157 13.877 1.00 96.75 88 PHE A N 1
ATOM 713 C CA . PHE A 1 88 ? -19.981 6.211 14.862 1.00 96.75 88 PHE A CA 1
ATOM 714 C C . PHE A 1 88 ? -18.908 5.787 15.874 1.00 96.75 88 PHE A C 1
ATOM 716 O O . PHE A 1 88 ? -19.106 5.891 17.078 1.00 96.75 88 PHE A O 1
ATOM 723 N N . ILE A 1 89 ? -17.717 5.401 15.402 1.00 97.00 89 ILE A N 1
ATOM 724 C CA . ILE A 1 89 ? -16.634 4.936 16.288 1.00 97.00 89 ILE A CA 1
ATOM 725 C C . ILE A 1 89 ? -16.233 6.028 17.295 1.00 97.00 89 ILE A C 1
ATOM 727 O O . ILE A 1 89 ? -16.038 5.760 18.482 1.00 97.00 89 ILE A O 1
ATOM 731 N N . LYS A 1 90 ? -16.173 7.284 16.836 1.00 96.19 90 LYS A N 1
ATOM 732 C CA . LYS A 1 90 ? -15.853 8.428 17.696 1.00 96.19 90 LYS A CA 1
ATOM 733 C C . LYS A 1 90 ? -16.943 8.740 18.725 1.00 96.19 90 LYS A C 1
ATOM 735 O O . LYS A 1 90 ? -16.595 9.212 19.804 1.00 96.19 90 L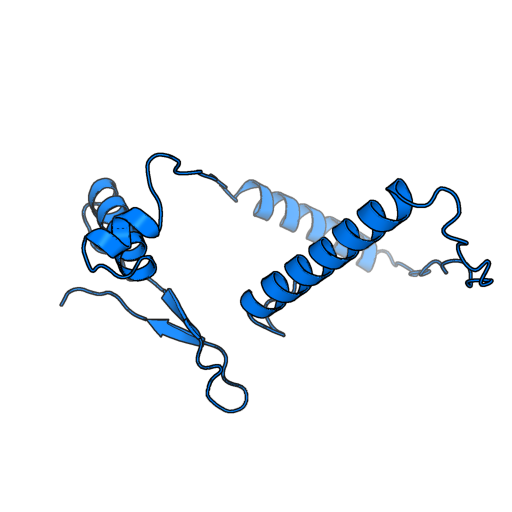YS A O 1
ATOM 740 N N . GLN A 1 91 ? -18.220 8.458 18.448 1.00 97.31 91 GLN A N 1
ATOM 741 C CA . GLN A 1 91 ? -19.303 8.620 19.435 1.00 97.31 91 GLN A CA 1
ATOM 742 C C . GLN A 1 91 ? -19.095 7.719 20.660 1.00 97.31 91 GLN A C 1
ATOM 744 O O . GLN A 1 91 ? -19.400 8.119 21.780 1.00 97.31 91 GLN A O 1
ATOM 749 N N . HIS A 1 92 ? -18.478 6.552 20.467 1.00 96.06 92 HIS A N 1
ATOM 750 C CA . HIS A 1 92 ? -18.102 5.634 21.544 1.00 96.06 92 HIS A CA 1
ATOM 751 C C . HIS A 1 92 ? -16.743 5.950 22.187 1.00 96.06 92 HIS A C 1
ATOM 753 O O . HIS A 1 92 ? -16.235 5.145 22.961 1.00 96.06 92 HIS A O 1
ATOM 759 N N . ARG A 1 93 ? -16.146 7.116 21.894 1.00 96.00 93 ARG A N 1
ATOM 760 C CA . ARG A 1 93 ? -14.833 7.548 22.414 1.00 96.00 93 ARG A CA 1
ATOM 761 C C . ARG A 1 93 ? -13.681 6.603 22.046 1.00 96.00 93 ARG A C 1
ATOM 763 O O . ARG A 1 93 ? -12.687 6.530 22.762 1.00 96.00 93 ARG A O 1
ATOM 770 N N . LEU A 1 94 ? -13.795 5.904 20.917 1.00 95.62 94 LEU A N 1
ATOM 771 C CA . LEU A 1 94 ? -12.755 5.011 20.409 1.00 95.62 94 LEU A CA 1
ATOM 772 C C . LEU A 1 94 ? -11.998 5.654 19.243 1.00 95.62 94 LEU A C 1
ATOM 774 O O . LEU A 1 94 ? -12.564 6.388 18.426 1.00 95.62 94 LEU A O 1
ATOM 778 N N . HIS A 1 95 ? -10.700 5.359 19.148 1.00 95.88 95 HIS A N 1
ATOM 779 C CA . HIS A 1 95 ? -9.892 5.762 18.003 1.00 95.88 95 HIS A CA 1
ATOM 780 C C . HIS A 1 95 ? -10.198 4.845 16.798 1.00 95.88 95 HIS A C 1
ATOM 782 O O . HIS A 1 95 ? -10.123 3.624 16.952 1.00 95.88 95 HIS A O 1
ATOM 788 N N . PRO A 1 96 ? -10.538 5.385 15.606 1.00 96.19 96 PRO A N 1
ATOM 789 C CA . PRO A 1 96 ? -10.956 4.576 14.457 1.00 96.19 96 PRO A CA 1
ATOM 790 C C . PRO A 1 96 ? -9.952 3.512 14.022 1.00 96.19 96 PRO A C 1
ATOM 792 O O . PRO A 1 96 ? -10.352 2.393 13.727 1.00 96.19 96 PRO A O 1
ATOM 795 N N . ASP A 1 97 ? -8.664 3.846 14.009 1.00 94.19 97 ASP A N 1
ATOM 796 C CA . ASP A 1 97 ? -7.623 2.878 13.668 1.00 94.19 97 ASP A CA 1
ATOM 797 C C . ASP A 1 97 ? -7.552 1.761 14.721 1.00 94.19 97 ASP A C 1
ATOM 799 O O . ASP A 1 97 ? -7.681 0.588 14.386 1.00 94.19 97 ASP A O 1
ATOM 803 N N . THR A 1 98 ? -7.496 2.113 16.010 1.00 93.38 98 THR A N 1
ATOM 804 C CA . THR A 1 98 ? -7.428 1.134 17.102 1.00 93.38 98 THR A CA 1
ATOM 805 C C . THR A 1 98 ? -8.618 0.180 17.073 1.00 93.38 98 THR A C 1
ATOM 807 O O . THR A 1 98 ? -8.440 -1.020 17.268 1.00 93.38 98 THR A O 1
ATOM 810 N N . TYR A 1 99 ? -9.810 0.705 16.782 1.00 95.19 99 TYR A N 1
ATOM 811 C CA . TYR A 1 99 ? -11.029 -0.076 16.612 1.00 95.19 99 TYR A CA 1
ATOM 812 C C . TYR A 1 99 ? -10.907 -1.098 15.471 1.00 95.19 99 TYR A C 1
ATOM 814 O O . TYR A 1 99 ? -11.206 -2.275 15.667 1.00 95.19 99 TYR A O 1
ATOM 822 N N . VAL A 1 100 ? -10.436 -0.672 14.292 1.00 94.38 100 VAL A N 1
ATOM 823 C CA . VAL A 1 100 ? -10.258 -1.560 13.130 1.00 94.38 100 VAL A CA 1
ATOM 824 C C . VAL A 1 100 ? -9.185 -2.614 13.400 1.00 94.38 100 VAL A C 1
ATOM 826 O O . VAL A 1 100 ? -9.408 -3.785 13.106 1.00 94.38 100 VAL A O 1
ATOM 829 N N . GLN A 1 101 ? -8.067 -2.241 14.024 1.00 93.44 101 GLN A N 1
ATOM 830 C CA . GLN A 1 101 ? -7.003 -3.184 14.379 1.00 93.44 101 GLN A CA 1
ATOM 831 C C . GLN A 1 101 ? -7.501 -4.274 15.339 1.00 93.44 101 GLN A C 1
ATOM 833 O O . GLN A 1 101 ? -7.237 -5.455 15.126 1.00 93.44 101 GLN A O 1
ATOM 838 N N . MET A 1 102 ? -8.297 -3.913 16.352 1.00 93.88 102 MET A N 1
ATOM 839 C CA . MET A 1 102 ? -8.914 -4.892 17.256 1.00 93.88 102 MET A CA 1
ATOM 840 C C . MET A 1 102 ? -9.926 -5.796 16.542 1.00 93.88 102 MET A C 1
ATOM 842 O O . MET A 1 102 ? -9.995 -6.990 16.833 1.00 93.88 102 MET A O 1
ATOM 846 N N . ALA A 1 103 ? -10.690 -5.260 15.587 1.00 93.69 103 ALA A N 1
ATOM 847 C CA . ALA A 1 103 ? -11.598 -6.062 14.772 1.00 93.69 103 ALA A CA 1
ATOM 848 C C . ALA A 1 103 ? -10.839 -7.082 13.901 1.00 93.69 103 ALA A C 1
ATOM 850 O O . ALA A 1 103 ? -11.289 -8.223 13.786 1.00 93.69 103 ALA A O 1
ATOM 851 N N . ILE A 1 104 ? -9.677 -6.706 13.347 1.00 92.94 104 ILE A N 1
ATOM 852 C CA . ILE A 1 104 ? -8.785 -7.618 12.610 1.00 92.94 104 ILE A CA 1
ATOM 853 C C . ILE A 1 104 ? -8.277 -8.732 13.535 1.00 92.94 104 ILE A C 1
ATOM 855 O O . ILE A 1 104 ? -8.416 -9.901 13.184 1.00 92.94 104 ILE A O 1
ATOM 859 N N . GLN A 1 105 ? -7.786 -8.397 14.736 1.00 92.88 105 GLN A N 1
ATOM 860 C CA . GLN A 1 105 ? -7.356 -9.401 15.724 1.00 92.88 105 GLN A CA 1
ATOM 861 C C . GLN A 1 105 ? -8.480 -10.374 16.093 1.00 92.88 105 GLN A C 1
ATOM 863 O O . GLN A 1 105 ? -8.280 -11.585 16.144 1.00 92.88 105 GLN A O 1
ATOM 868 N N . LEU A 1 106 ? -9.691 -9.858 16.323 1.00 94.19 106 LEU A N 1
ATOM 869 C CA . LEU A 1 106 ? -10.845 -10.690 16.654 1.00 94.19 106 LEU A CA 1
ATOM 870 C C . LEU A 1 106 ? -11.238 -11.614 15.493 1.00 94.19 106 LEU A C 1
ATOM 872 O O . LEU A 1 106 ? -11.618 -12.761 15.729 1.00 94.19 106 LEU A O 1
ATOM 876 N N . ALA A 1 107 ? -11.176 -11.127 14.252 1.00 93.69 107 ALA A N 1
ATOM 877 C CA . ALA A 1 107 ? -11.456 -11.931 13.068 1.00 93.69 107 ALA A CA 1
ATOM 878 C C . ALA A 1 107 ? -10.424 -13.057 12.896 1.00 93.69 107 ALA A C 1
ATOM 880 O O . ALA A 1 107 ? -10.819 -14.209 12.697 1.00 93.69 107 ALA A O 1
ATOM 881 N N . ASP A 1 108 ? -9.134 -12.743 13.052 1.00 93.44 108 ASP A N 1
ATOM 882 C CA . ASP A 1 108 ? -8.035 -13.713 12.992 1.00 93.44 108 ASP A CA 1
ATOM 883 C C . ASP A 1 108 ? -8.180 -14.786 14.081 1.00 93.44 108 ASP A C 1
ATOM 885 O O . ASP A 1 108 ? -8.205 -15.984 13.790 1.00 93.44 108 ASP A O 1
ATOM 889 N N . TYR A 1 109 ? -8.437 -14.368 15.325 1.00 94.31 109 TYR A N 1
ATOM 890 C CA . TYR A 1 109 ? -8.672 -15.286 16.438 1.00 94.31 109 TYR A CA 1
ATOM 891 C C . TYR A 1 109 ? -9.900 -16.176 16.212 1.00 94.31 109 TYR A C 1
ATOM 893 O O . TYR A 1 109 ? -9.868 -17.376 16.490 1.00 94.31 109 TYR A O 1
ATOM 901 N N . LYS A 1 110 ? -11.002 -15.634 15.677 1.00 96.06 110 LYS A N 1
ATOM 902 C CA . LYS A 1 110 ? -12.200 -16.435 15.375 1.00 96.06 110 LYS A CA 1
ATOM 903 C C . LYS A 1 110 ? -11.919 -17.521 14.337 1.00 96.06 110 LYS A C 1
ATOM 905 O O . LYS A 1 110 ? -12.475 -18.614 14.494 1.00 96.06 110 LYS A O 1
ATOM 910 N N . LEU A 1 111 ? -11.078 -17.230 13.343 1.00 95.44 111 LEU A N 1
ATOM 911 C CA . LEU A 1 111 ? -10.729 -18.131 12.244 1.00 95.44 111 LEU A CA 1
ATOM 912 C C . LEU A 1 111 ? -9.666 -19.168 12.639 1.00 95.44 111 LEU A C 1
ATOM 914 O O . LEU A 1 111 ? -9.827 -20.347 12.337 1.00 95.44 111 LEU A O 1
ATOM 918 N N . HIS A 1 112 ? -8.611 -18.749 13.340 1.00 94.88 112 HIS A N 1
ATOM 919 C CA . HIS A 1 112 ? -7.422 -19.569 13.602 1.00 94.88 112 HIS A CA 1
ATOM 920 C C . HIS A 1 112 ? -7.256 -20.014 15.060 1.00 94.88 112 HIS A C 1
ATOM 922 O O . HIS A 1 112 ? -6.360 -20.804 15.351 1.00 94.88 112 HIS A O 1
ATOM 928 N N . LYS A 1 113 ? -8.105 -19.530 15.976 1.00 93.44 113 LYS A N 1
ATOM 929 C CA . LYS A 1 113 ? -8.101 -19.855 17.418 1.00 93.44 113 LYS A CA 1
ATOM 930 C C . LYS A 1 113 ? -6.784 -19.549 18.142 1.00 93.44 113 LYS A C 1
ATOM 932 O O . LYS A 1 113 ? -6.506 -20.121 19.192 1.00 93.44 113 LYS A O 1
ATOM 937 N N . ARG A 1 114 ? -5.987 -18.625 17.607 1.00 90.19 114 ARG A N 1
ATOM 938 C CA . ARG A 1 114 ? -4.728 -18.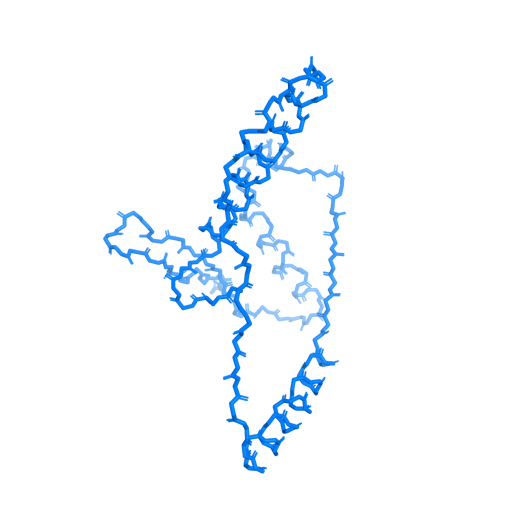144 18.189 1.00 90.19 114 ARG A CA 1
ATOM 939 C C . ARG A 1 114 ? -4.584 -16.648 17.946 1.00 90.19 114 ARG A C 1
ATOM 941 O O . ARG A 1 114 ? -5.176 -16.132 17.005 1.00 90.19 114 ARG A O 1
ATOM 948 N N . VAL A 1 115 ? -3.809 -15.974 18.789 1.00 85.62 115 VAL A N 1
ATOM 949 C CA . VAL A 1 115 ? -3.419 -14.577 18.568 1.00 85.62 115 VAL A CA 1
ATOM 950 C C . VAL A 1 115 ? -2.107 -14.582 17.789 1.00 85.62 115 VAL A C 1
ATOM 952 O O . VAL A 1 115 ? -1.145 -15.225 18.211 1.00 85.62 115 VAL A O 1
ATOM 955 N N . ALA A 1 116 ? -2.082 -13.929 16.630 1.00 82.94 116 ALA A N 1
ATOM 956 C CA . ALA A 1 116 ? -0.894 -13.834 15.792 1.00 82.94 116 ALA A CA 1
ATOM 957 C C . ALA A 1 116 ? -0.149 -12.512 16.020 1.00 82.94 116 ALA A C 1
ATOM 959 O O . ALA A 1 116 ? -0.758 -11.454 16.193 1.00 82.94 116 ALA A O 1
ATOM 960 N N . ALA A 1 117 ? 1.184 -12.562 15.948 1.00 86.12 117 ALA A N 1
ATOM 961 C CA . ALA A 1 117 ? 2.006 -11.361 15.892 1.00 86.12 117 ALA A CA 1
ATOM 962 C C . ALA A 1 117 ? 1.589 -10.521 14.677 1.00 86.12 117 ALA A C 1
ATOM 964 O O . ALA A 1 117 ? 1.579 -11.008 13.544 1.00 86.12 117 ALA A O 1
ATOM 965 N N . THR A 1 118 ? 1.214 -9.267 14.923 1.00 89.19 118 THR A N 1
ATOM 966 C CA . THR A 1 118 ? 0.684 -8.371 13.893 1.00 89.19 118 THR A CA 1
ATOM 967 C C . THR A 1 118 ? 1.581 -7.163 13.741 1.00 89.19 118 THR A C 1
ATOM 969 O O . THR A 1 118 ? 1.883 -6.480 14.717 1.00 89.19 118 THR A O 1
ATOM 972 N N . TYR A 1 119 ? 1.979 -6.912 12.498 1.00 91.44 119 TYR A N 1
ATOM 973 C CA . TYR A 1 119 ? 2.736 -5.738 12.105 1.00 91.44 119 TYR A CA 1
ATOM 974 C C . TYR A 1 119 ? 1.774 -4.595 11.773 1.00 91.44 119 TYR A C 1
ATOM 976 O O . TYR A 1 119 ? 0.970 -4.698 10.844 1.00 91.44 119 TYR A O 1
ATOM 984 N N . GLU A 1 120 ? 1.882 -3.493 12.505 1.00 92.56 120 GLU A N 1
ATOM 985 C CA . GLU A 1 120 ? 1.200 -2.239 12.204 1.00 92.56 120 GLU A CA 1
ATOM 986 C C . GLU A 1 120 ? 2.240 -1.134 11.989 1.00 92.56 120 GLU A C 1
ATOM 988 O O . GLU A 1 120 ? 3.151 -0.943 12.793 1.00 92.56 120 GLU A O 1
ATOM 993 N N . THR A 1 121 ? 2.112 -0.397 10.886 1.00 93.44 121 THR A N 1
ATOM 994 C CA . THR A 1 121 ? 3.032 0.687 10.534 1.00 93.44 121 THR A CA 1
ATOM 995 C C . THR A 1 121 ? 2.684 1.972 11.284 1.00 93.44 121 THR A C 1
ATOM 997 O O . THR A 1 121 ? 1.642 2.573 11.027 1.00 93.44 121 THR A O 1
ATOM 1000 N N . ALA A 1 122 ? 3.597 2.473 12.118 1.00 93.50 122 ALA A N 1
ATOM 1001 C CA . ALA A 1 122 ? 3.511 3.811 12.705 1.00 93.50 122 ALA A CA 1
ATOM 1002 C C . ALA A 1 122 ? 4.509 4.765 12.047 1.00 93.50 122 ALA A C 1
ATOM 1004 O O . ALA A 1 122 ? 5.701 4.494 11.996 1.00 93.50 122 ALA A O 1
ATOM 1005 N N . SER A 1 123 ? 4.040 5.912 11.556 1.00 93.62 123 SER A N 1
ATOM 1006 C CA . SER A 1 123 ? 4.906 6.914 10.922 1.00 93.62 123 SER A CA 1
ATOM 1007 C C . SER A 1 123 ? 5.780 7.638 11.952 1.00 93.62 123 SER A C 1
ATOM 1009 O O . SER A 1 123 ? 5.255 8.278 12.860 1.00 93.62 123 SER A O 1
ATOM 1011 N N . THR A 1 124 ? 7.094 7.670 11.726 1.00 95.38 124 THR A N 1
ATOM 1012 C CA . THR A 1 124 ? 8.073 8.425 12.533 1.00 95.38 124 THR A CA 1
ATOM 1013 C C . THR A 1 124 ? 8.520 9.724 11.858 1.00 95.38 124 THR A C 1
ATOM 1015 O O . THR A 1 124 ? 9.506 10.335 12.254 1.00 95.38 124 THR A O 1
ATOM 1018 N N . ARG A 1 125 ? 7.767 10.206 10.860 1.00 93.56 125 ARG A N 1
ATOM 1019 C CA . ARG A 1 125 ? 8.060 11.413 10.055 1.00 93.56 125 ARG A CA 1
ATOM 1020 C C . ARG A 1 125 ? 8.237 12.724 10.837 1.00 93.56 125 ARG A C 1
ATOM 1022 O O . ARG A 1 125 ? 8.579 13.734 10.232 1.00 93.56 125 ARG A O 1
ATOM 1029 N N . GLN A 1 126 ? 7.971 12.732 12.143 1.00 95.19 126 GLN A N 1
ATOM 1030 C CA . GLN A 1 126 ? 8.303 13.852 13.029 1.00 95.19 126 GLN A CA 1
ATOM 1031 C C . GLN A 1 126 ? 9.822 14.010 13.226 1.00 95.19 126 GLN A C 1
ATOM 1033 O O . GLN A 1 126 ? 10.277 15.101 13.556 1.00 95.19 126 GLN A O 1
ATOM 1038 N N . PHE A 1 127 ? 10.602 12.951 12.996 1.00 95.88 127 PHE A N 1
ATOM 1039 C CA . PHE A 1 127 ? 12.060 12.960 13.077 1.00 95.88 127 PHE A CA 1
ATOM 1040 C C . PHE A 1 127 ? 12.703 13.147 11.696 1.00 95.88 127 PHE A C 1
ATOM 1042 O O . PHE A 1 127 ? 12.106 12.842 10.659 1.00 95.88 127 PHE A O 1
ATOM 1049 N N . TYR A 1 128 ? 13.950 13.624 11.678 1.00 95.38 128 TYR A N 1
ATOM 1050 C CA . TYR A 1 128 ? 14.731 13.789 10.451 1.00 95.38 128 TYR A CA 1
ATOM 1051 C C . TYR A 1 128 ? 14.871 12.452 9.707 1.00 95.38 128 TYR A C 1
ATOM 1053 O O . TYR A 1 128 ? 15.313 11.463 10.285 1.00 95.38 128 TYR A O 1
ATOM 1061 N N . HIS A 1 129 ? 14.448 12.417 8.438 1.00 93.94 129 HIS A N 1
ATOM 1062 C CA . HIS A 1 129 ? 14.343 11.197 7.619 1.00 93.94 129 HIS A CA 1
ATOM 1063 C C . HIS A 1 129 ? 13.536 10.044 8.247 1.00 93.94 129 HIS A C 1
ATOM 1065 O O . HIS A 1 129 ? 13.688 8.889 7.846 1.00 93.94 129 HIS A O 1
ATOM 1071 N N . GLY A 1 130 ? 12.641 10.346 9.192 1.00 92.56 130 GLY A N 1
ATOM 1072 C CA . GLY A 1 130 ? 11.773 9.351 9.805 1.00 92.56 130 GLY A CA 1
ATOM 1073 C C . GLY A 1 130 ? 10.896 8.642 8.772 1.00 92.56 130 GLY A C 1
ATOM 1074 O O . GLY A 1 130 ? 10.224 9.289 7.963 1.00 92.56 130 GLY A O 1
ATOM 1075 N N . ARG A 1 131 ? 10.908 7.307 8.816 1.00 93.31 131 ARG A N 1
ATOM 1076 C CA . ARG A 1 131 ? 10.044 6.426 8.023 1.00 93.31 131 ARG A CA 1
ATOM 1077 C C . ARG A 1 131 ? 8.947 5.858 8.914 1.00 93.31 131 ARG A C 1
ATOM 1079 O O . ARG A 1 131 ? 7.951 6.531 9.190 1.00 93.31 131 ARG A O 1
ATOM 1086 N N . THR A 1 132 ? 9.157 4.642 9.407 1.00 95.25 132 THR A N 1
ATOM 1087 C CA . THR A 1 132 ? 8.150 3.861 10.114 1.00 95.25 132 THR A CA 1
ATOM 1088 C C . THR A 1 132 ? 8.754 3.092 11.282 1.00 95.25 132 THR A C 1
ATOM 1090 O O . THR A 1 132 ? 9.886 2.631 11.175 1.00 95.25 132 THR A O 1
ATOM 1093 N N . GLU A 1 133 ? 7.972 2.890 12.336 1.00 94.62 133 GLU A N 1
ATOM 1094 C CA . GLU A 1 133 ? 8.198 1.902 13.394 1.00 94.62 133 GLU A CA 1
ATOM 1095 C C . GLU A 1 133 ? 7.085 0.839 13.352 1.00 94.62 133 GLU A C 1
ATOM 1097 O O . GLU A 1 133 ? 6.019 1.059 12.767 1.00 94.62 133 GLU A O 1
ATOM 1102 N N . THR A 1 134 ? 7.344 -0.315 13.957 1.00 93.19 134 THR A N 1
ATOM 1103 C CA . THR A 1 134 ? 6.402 -1.412 14.145 1.00 93.19 134 THR A CA 1
ATOM 1104 C C . THR A 1 134 ? 5.649 -1.250 15.459 1.00 93.19 134 THR A C 1
ATOM 1106 O O . THR A 1 134 ? 6.238 -1.263 16.539 1.00 93.19 134 THR A O 1
ATOM 1109 N N . VAL A 1 135 ? 4.324 -1.168 15.386 1.00 87.81 135 VAL A N 1
ATOM 1110 C CA . VAL A 1 135 ? 3.454 -1.286 16.559 1.00 87.81 135 VAL A CA 1
ATOM 1111 C C . VAL A 1 135 ? 3.057 -2.751 16.710 1.00 87.81 135 VAL A C 1
ATOM 1113 O O . VAL A 1 135 ? 2.299 -3.282 15.903 1.00 87.81 135 VAL A O 1
ATOM 1116 N N . ASN A 1 136 ? 3.580 -3.407 17.747 1.00 78.88 136 ASN A N 1
ATOM 1117 C CA . ASN A 1 136 ? 3.215 -4.781 18.088 1.00 78.88 136 ASN A CA 1
ATOM 1118 C C . ASN A 1 136 ? 2.003 -4.784 19.025 1.00 78.88 136 ASN A C 1
ATOM 1120 O O . ASN A 1 136 ? 2.036 -4.161 20.087 1.00 78.88 136 ASN A O 1
ATOM 1124 N N . ARG A 1 137 ? 0.949 -5.522 18.660 1.00 69.12 137 ARG A N 1
ATOM 1125 C CA . ARG A 1 137 ? -0.268 -5.683 19.480 1.00 69.12 137 ARG A CA 1
ATOM 1126 C C . ARG A 1 137 ? -0.411 -7.089 20.055 1.00 69.12 137 ARG A C 1
ATOM 1128 O O . ARG A 1 137 ? -1.454 -7.722 19.923 1.00 69.12 137 ARG A O 1
ATOM 1135 N N . GLU A 1 138 ? 0.651 -7.575 20.684 1.00 61.88 138 GLU A N 1
ATOM 1136 C CA . GLU A 1 138 ? 0.591 -8.808 21.467 1.00 61.88 138 GLU A CA 1
ATOM 1137 C C . GLU A 1 138 ? -0.043 -8.529 22.833 1.00 61.88 138 GLU A C 1
ATOM 1139 O O . GLU A 1 138 ? 0.386 -7.633 23.562 1.00 61.88 138 GLU A O 1
ATOM 1144 N N . PHE A 1 139 ? -1.063 -9.309 23.186 1.00 59.00 139 PHE A N 1
ATOM 1145 C CA . PHE A 1 139 ? -1.538 -9.394 24.563 1.00 59.00 139 PHE A CA 1
ATOM 1146 C C . PHE A 1 139 ? -0.599 -10.345 25.310 1.00 59.00 139 PHE A C 1
ATOM 1148 O O . PHE A 1 139 ? -0.582 -11.540 25.012 1.00 59.00 139 PHE A O 1
ATOM 1155 N N . LYS A 1 140 ? 0.219 -9.799 26.215 1.00 49.56 140 LYS A N 1
ATOM 1156 C CA . LYS A 1 140 ? 0.944 -10.588 27.219 1.00 49.56 140 LYS A CA 1
ATOM 1157 C C . LYS A 1 140 ? 0.027 -10.939 28.380 1.00 49.56 140 LYS A C 1
ATOM 1159 O O . LYS A 1 140 ? -0.812 -10.078 28.728 1.00 49.56 140 LYS A O 1
#

Sequence (140 aa):
MQHLAFDAIIQITTVFKAIGNVKEYWSRRTQSEDMKVSKVSVAKPVELDFRLDDRSHRSIKTATLQFEKMSSNIGIRSFLWKEYGKAFIKQHRLHPDTYVQMAIQLADYKLHKRVAATYETASTRQFYHGRTETVNREFK